Protein AF-A0A8X6MNK7-F1 (afdb_monomer_lite)

Radius of gyration: 32.04 Å; chains: 1; bounding box: 63×42×80 Å

Foldseek 3Di:
DDPPPPDPDPDPVLPDPLCVVCLQVDQVVSVVVCVVPDDDDPSSVVSVVSSVVDPNNVVVPDDPDDDDDDDDPPQLVDDDPPQAEWDWDWPDWDFDDDPPDTATWIWIWIAGSVRDTDIDIFRDPDPVSVVVVVCVVCVPDPHDYDDDPVCPVPVVPVVVVVVVVVVVD

Organism: Nephila pilipes (NCBI:txid299642)

pLDDT: mean 72.15, std 16.41, range [32.94, 92.31]

Sequence (169 aa):
MVLFHHNYRPWNLSAHPHLAAHQHLGVRIVLSELRSTFWILKERQSIKQVLHKCHSYKPSKAKCGKQIEAPLPSERVVPSARFTNTGIEFPGPVNIHCLKSRDTAYIALFTCATRALHIELVSDLTMDKFLLALQRFAATHTTYTDSASTFHATNKELVPLWQALSSFA

Secondary structure (DSSP, 8-state):
------------GGG-HHHHHHTTT-HHHHHHHHHTT---TTHHHHHHHHHHH-TTHHHHTPPPPPP-PPPPPHHHHS---TTSBEEEE---EEEEEETTEEEEEEEEEEEETT--EEEEEESSS-HHHHHHHHHHHHTTS--B----GGGGGTHHHHHHHHHHHHT--

Structure (mmCIF, N/CA/C/O backbone):
data_AF-A0A8X6MNK7-F1
#
_entry.id   AF-A0A8X6MNK7-F1
#
loop_
_atom_site.group_PDB
_atom_site.id
_atom_site.type_symbol
_atom_site.label_atom_id
_atom_site.label_alt_id
_atom_site.label_comp_id
_atom_site.label_asym_id
_atom_site.label_entity_id
_atom_site.label_seq_id
_atom_site.pdbx_PDB_ins_code
_atom_site.Cartn_x
_atom_site.Cartn_y
_atom_site.Cartn_z
_atom_site.occupancy
_atom_site.B_iso_or_equiv
_atom_site.auth_seq_id
_atom_site.auth_comp_id
_atom_site.auth_asym_id
_atom_site.auth_atom_id
_atom_site.pdbx_PDB_model_num
ATOM 1 N N . MET A 1 1 ? 28.125 19.532 -56.689 1.00 33.03 1 MET A N 1
ATOM 2 C CA . MET A 1 1 ? 29.419 20.082 -56.235 1.00 33.03 1 MET A CA 1
ATOM 3 C C . MET A 1 1 ? 29.943 19.178 -55.128 1.00 33.03 1 MET A C 1
ATOM 5 O O . MET A 1 1 ? 29.409 19.200 -54.030 1.00 33.03 1 MET A O 1
ATOM 9 N N . VAL A 1 2 ? 30.874 18.281 -55.460 1.00 34.03 2 VAL A N 1
ATOM 10 C CA . VAL A 1 2 ? 31.438 17.289 -54.530 1.00 34.03 2 VAL A CA 1
ATOM 11 C C . VAL A 1 2 ? 32.648 17.927 -53.856 1.00 34.03 2 VAL A C 1
ATOM 13 O O . VAL A 1 2 ? 33.685 18.092 -54.491 1.00 34.03 2 VAL A O 1
ATOM 16 N N . LEU A 1 3 ? 32.523 18.321 -52.589 1.00 37.06 3 LEU A N 1
ATOM 17 C CA . LEU A 1 3 ? 33.675 18.761 -51.804 1.00 37.06 3 LEU A CA 1
ATOM 18 C C . LEU A 1 3 ? 34.347 17.529 -51.190 1.00 37.06 3 LEU A C 1
ATOM 20 O O . LEU A 1 3 ? 34.041 17.123 -50.072 1.00 37.06 3 LEU A O 1
ATOM 24 N N . PHE A 1 4 ? 35.282 16.931 -51.932 1.00 39.03 4 PHE A N 1
ATOM 25 C CA . PHE A 1 4 ? 36.338 16.121 -51.328 1.00 39.03 4 PHE A CA 1
ATOM 26 C C . PHE A 1 4 ? 37.250 17.072 -50.551 1.00 39.03 4 PHE A C 1
ATOM 28 O O . PHE A 1 4 ? 38.208 17.617 -51.096 1.00 39.03 4 PHE A O 1
ATOM 35 N N . HIS A 1 5 ? 36.933 17.333 -49.281 1.00 38.59 5 HIS A N 1
ATOM 36 C CA . HIS A 1 5 ? 37.845 18.096 -48.442 1.00 38.59 5 HIS A CA 1
ATOM 37 C C . HIS A 1 5 ? 39.037 17.202 -48.087 1.00 38.59 5 HIS A C 1
ATOM 39 O O . HIS A 1 5 ? 38.954 16.291 -47.263 1.00 38.59 5 HIS A O 1
ATOM 45 N N . HIS A 1 6 ? 40.142 17.470 -48.773 1.00 36.56 6 HIS A N 1
ATOM 46 C CA . HIS A 1 6 ? 41.436 16.809 -48.689 1.00 36.56 6 HIS A CA 1
ATOM 47 C C . HIS A 1 6 ? 42.146 17.163 -47.368 1.00 36.56 6 HIS A C 1
ATOM 49 O O . HIS A 1 6 ? 43.188 17.803 -47.356 1.00 36.56 6 HIS A O 1
ATOM 55 N N . ASN A 1 7 ? 41.552 16.805 -46.229 1.00 37.25 7 ASN A N 1
ATOM 56 C CA . ASN A 1 7 ? 42.196 16.897 -44.922 1.00 37.25 7 ASN A CA 1
ATOM 57 C C . ASN A 1 7 ? 41.711 15.742 -44.045 1.00 37.25 7 ASN A C 1
ATOM 59 O O . ASN A 1 7 ? 40.653 15.808 -43.422 1.00 37.25 7 ASN A O 1
ATOM 63 N N . TYR A 1 8 ? 42.515 14.680 -43.997 1.00 39.09 8 TYR A N 1
ATOM 64 C CA . TYR A 1 8 ? 42.409 13.586 -43.033 1.00 39.09 8 TYR A CA 1
ATOM 65 C C . TYR A 1 8 ? 42.701 14.114 -41.617 1.00 39.09 8 TYR A C 1
ATOM 67 O O . TYR A 1 8 ? 43.738 13.830 -41.025 1.00 39.09 8 TYR A O 1
ATOM 75 N N . ARG A 1 9 ? 41.790 14.908 -41.048 1.00 44.44 9 ARG A N 1
ATOM 76 C CA . ARG A 1 9 ? 41.700 15.035 -39.593 1.00 44.44 9 ARG A CA 1
ATOM 77 C C . ARG A 1 9 ? 40.868 13.852 -39.097 1.00 44.44 9 ARG A C 1
ATOM 79 O O . ARG A 1 9 ? 39.816 13.592 -39.680 1.00 44.44 9 ARG A O 1
ATOM 86 N N . PRO A 1 10 ? 41.303 13.108 -38.066 1.00 42.69 10 PRO A N 1
ATOM 87 C CA . PRO A 1 10 ? 40.468 12.072 -37.473 1.00 42.69 10 PRO A CA 1
ATOM 88 C C . PRO A 1 10 ? 39.170 12.727 -36.984 1.00 42.69 10 PRO A C 1
ATOM 90 O O . PRO A 1 10 ? 39.174 13.545 -36.067 1.00 42.69 10 PRO A O 1
ATOM 93 N N . TRP A 1 11 ? 38.070 12.429 -37.675 1.00 53.75 11 TRP A N 1
ATOM 94 C CA . TRP A 1 11 ? 36.761 13.029 -37.450 1.00 53.75 11 TRP A CA 1
ATOM 95 C C . TRP A 1 11 ? 36.282 12.719 -36.030 1.00 53.75 11 TRP A C 1
ATOM 97 O O . TRP A 1 11 ? 35.894 11.588 -35.730 1.00 53.75 11 TRP A O 1
ATOM 107 N N . ASN A 1 12 ? 36.291 13.719 -35.147 1.00 55.28 12 ASN A N 1
ATOM 108 C CA . ASN A 1 12 ? 35.748 13.569 -33.803 1.00 55.28 12 ASN A CA 1
ATOM 109 C C . ASN A 1 12 ? 34.222 13.735 -33.841 1.00 55.28 12 ASN A C 1
ATOM 111 O O . ASN A 1 12 ? 33.683 14.809 -33.576 1.00 55.28 12 ASN A O 1
ATOM 115 N N . LEU A 1 13 ? 33.523 12.657 -34.213 1.00 58.41 13 LEU A N 1
ATOM 116 C CA . LEU A 1 13 ? 32.061 12.615 -34.356 1.00 58.41 13 LEU A CA 1
ATO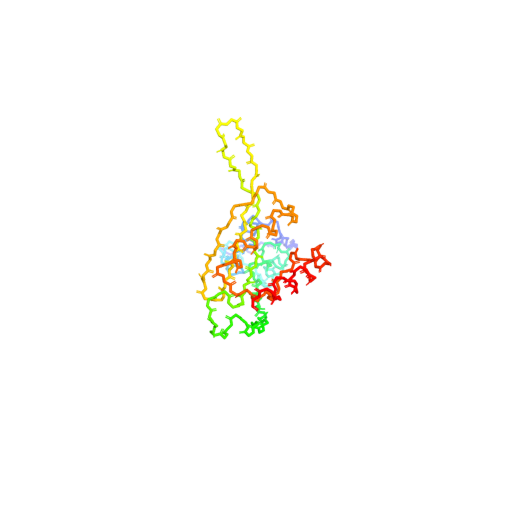M 117 C C . LEU A 1 13 ? 31.299 13.102 -33.102 1.00 58.41 13 LEU A C 1
ATOM 119 O O . LEU A 1 13 ? 30.138 13.479 -33.211 1.00 58.41 13 LEU A O 1
ATOM 123 N N . SER A 1 14 ? 31.906 13.088 -31.911 1.00 55.94 14 SER A N 1
ATOM 124 C CA . SER A 1 14 ? 31.238 13.524 -30.677 1.00 55.94 14 SER A CA 1
ATOM 125 C C . SER A 1 14 ? 31.064 15.042 -30.556 1.00 55.94 14 SER A C 1
ATOM 127 O O . SER A 1 14 ? 30.247 15.472 -29.748 1.00 55.94 14 SER A O 1
ATOM 129 N N . ALA A 1 15 ? 31.785 15.844 -31.347 1.00 56.72 15 ALA A N 1
ATOM 130 C CA . ALA A 1 15 ? 31.790 17.307 -31.242 1.00 56.72 15 ALA A CA 1
ATOM 131 C C . ALA A 1 15 ? 30.864 18.019 -32.250 1.00 56.72 15 ALA A C 1
ATOM 133 O O . ALA A 1 15 ? 30.820 19.247 -32.278 1.00 56.72 15 ALA A O 1
ATOM 134 N N . HIS A 1 16 ? 30.128 17.283 -33.092 1.00 65.69 16 HIS A N 1
ATOM 135 C CA . HIS A 1 16 ? 29.238 17.898 -34.080 1.00 65.69 16 HIS A CA 1
ATOM 136 C C . HIS A 1 16 ? 27.885 18.310 -33.467 1.00 65.69 16 HIS A C 1
ATOM 138 O O . HIS A 1 16 ? 27.220 17.471 -32.850 1.00 65.69 16 HIS A O 1
ATOM 144 N N . PRO A 1 17 ? 27.407 19.546 -33.712 1.00 60.16 17 PRO A N 1
ATOM 145 C CA . PRO A 1 17 ? 26.157 20.054 -33.139 1.00 60.16 17 PRO A CA 1
ATOM 146 C C . PRO A 1 17 ? 24.923 19.230 -33.547 1.00 60.16 17 PRO A C 1
ATOM 148 O O . PRO A 1 17 ? 24.066 18.962 -32.709 1.00 60.16 17 PRO A O 1
ATOM 151 N N . HIS A 1 18 ? 24.873 18.722 -34.786 1.00 64.75 18 HIS A N 1
ATOM 152 C CA . HIS A 1 18 ? 23.786 17.846 -35.257 1.00 64.75 18 HIS A CA 1
ATOM 153 C C . HIS A 1 18 ? 23.723 16.514 -34.491 1.00 64.75 18 HIS A C 1
ATOM 155 O O . HIS A 1 18 ? 22.644 15.990 -34.216 1.00 64.75 18 HIS A O 1
ATOM 161 N N . LEU A 1 19 ? 24.879 15.959 -34.108 1.00 63.44 19 LEU A N 1
ATOM 162 C CA . LEU A 1 19 ? 24.931 14.752 -33.286 1.00 63.44 19 LEU A CA 1
ATOM 163 C C . LEU A 1 19 ? 24.528 15.065 -31.843 1.00 63.44 19 LEU A C 1
ATOM 165 O O . LEU A 1 19 ? 23.778 14.284 -31.273 1.00 63.44 19 LEU A O 1
ATOM 169 N N . ALA A 1 20 ? 24.951 16.194 -31.268 1.00 63.78 20 ALA A N 1
ATOM 170 C CA . ALA A 1 20 ? 24.538 16.600 -29.921 1.00 63.78 20 ALA A CA 1
ATOM 171 C C . ALA A 1 20 ? 23.011 16.776 -29.794 1.00 63.78 20 ALA A C 1
ATOM 173 O O . ALA A 1 20 ? 22.426 16.315 -28.818 1.00 63.78 20 ALA A O 1
ATOM 174 N N . ALA A 1 21 ? 22.355 17.351 -30.807 1.00 66.69 21 ALA A N 1
ATOM 175 C CA . ALA A 1 21 ? 20.904 17.561 -30.810 1.00 66.69 21 ALA A CA 1
ATOM 176 C C . ALA A 1 21 ? 20.081 16.266 -30.989 1.00 66.69 21 ALA A C 1
ATOM 178 O O . ALA A 1 21 ? 18.958 16.167 -30.495 1.00 66.69 21 ALA A O 1
ATOM 179 N N . HIS A 1 22 ? 20.620 15.257 -31.685 1.00 69.25 22 HIS A N 1
ATOM 180 C CA . HIS A 1 22 ? 19.859 14.067 -32.105 1.00 69.25 22 HIS A CA 1
ATOM 181 C C . HIS A 1 22 ? 20.412 12.736 -31.568 1.00 69.25 22 HIS A C 1
ATOM 183 O O . HIS A 1 22 ? 19.981 11.657 -31.986 1.00 69.25 22 HIS A O 1
ATOM 189 N N . GLN A 1 23 ? 21.315 12.791 -30.588 1.00 66.69 23 GLN A N 1
ATOM 190 C CA . GLN A 1 23 ? 22.015 11.655 -29.970 1.00 66.69 23 GLN A CA 1
ATOM 191 C C . GLN A 1 23 ? 21.109 10.624 -29.261 1.00 66.69 23 GLN A C 1
ATOM 193 O O . GLN A 1 23 ? 21.586 9.584 -28.808 1.00 66.69 23 GLN A O 1
ATOM 198 N N . HIS A 1 24 ? 19.802 10.871 -29.174 1.00 71.69 24 HIS A N 1
ATOM 199 C CA . HIS A 1 24 ? 18.832 9.980 -28.526 1.00 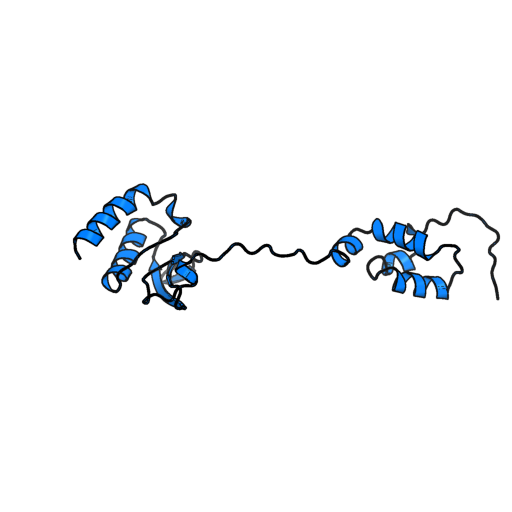71.69 24 HIS A CA 1
ATOM 200 C C . HIS A 1 24 ? 17.722 9.482 -29.463 1.00 71.69 24 HIS A C 1
ATOM 202 O O . HIS A 1 24 ? 17.036 8.518 -29.131 1.00 71.69 24 HIS A O 1
ATOM 208 N N . LEU A 1 25 ? 17.571 10.089 -30.647 1.00 74.44 25 LEU A N 1
ATOM 209 C CA . LEU A 1 25 ? 16.491 9.802 -31.606 1.00 74.44 25 LEU A CA 1
ATOM 210 C C . LEU A 1 25 ? 16.765 8.549 -32.459 1.00 74.44 25 LEU A C 1
ATOM 212 O O . LEU A 1 25 ? 15.888 8.012 -33.134 1.00 74.44 25 LEU A O 1
ATOM 216 N N . GLY A 1 26 ? 17.997 8.042 -32.396 1.00 80.38 26 GLY A N 1
ATOM 217 C CA . GLY A 1 26 ? 18.410 6.791 -33.010 1.00 80.38 26 GLY A CA 1
ATOM 218 C C . GLY A 1 26 ? 19.093 6.935 -34.367 1.00 80.38 26 GLY A C 1
ATOM 219 O O . GLY A 1 26 ? 19.091 7.976 -35.017 1.00 80.38 26 GLY A O 1
ATOM 220 N N . VAL A 1 27 ? 19.709 5.830 -34.794 1.00 85.31 27 VAL A N 1
ATOM 221 C CA . VAL A 1 27 ? 20.682 5.791 -35.902 1.00 85.31 27 VAL A CA 1
ATOM 222 C C . VAL A 1 27 ? 20.122 6.345 -37.215 1.00 85.31 27 VAL A C 1
ATOM 224 O O . VAL A 1 27 ? 20.861 6.975 -37.958 1.00 85.31 27 VAL A O 1
ATOM 227 N N . ARG A 1 28 ? 18.841 6.102 -37.528 1.00 85.81 28 ARG A N 1
ATOM 228 C CA . ARG A 1 28 ? 18.238 6.516 -38.810 1.00 85.81 28 ARG A CA 1
ATOM 229 C C . ARG A 1 28 ? 18.107 8.031 -38.934 1.00 85.81 28 ARG A C 1
ATOM 231 O O . ARG A 1 28 ? 18.383 8.552 -40.006 1.00 85.81 28 ARG A O 1
ATOM 238 N N . ILE A 1 29 ? 17.704 8.705 -37.860 1.00 84.56 29 ILE A N 1
ATOM 239 C CA . ILE A 1 29 ? 17.474 10.154 -37.860 1.00 84.56 29 ILE A CA 1
ATOM 240 C C . ILE A 1 29 ? 18.814 10.878 -37.987 1.00 84.56 29 ILE A C 1
ATOM 242 O O . ILE A 1 29 ? 18.996 11.677 -38.898 1.00 84.56 29 ILE A O 1
ATOM 246 N N . VAL A 1 30 ? 19.796 10.481 -37.173 1.00 83.25 30 VAL A N 1
ATOM 247 C CA . VAL A 1 30 ? 21.159 11.034 -37.231 1.00 83.25 30 VAL A CA 1
ATOM 248 C C . VAL A 1 30 ? 21.804 10.819 -38.606 1.00 83.25 30 VAL A C 1
ATOM 250 O O . VAL A 1 30 ? 22.474 11.702 -39.125 1.00 83.25 30 VAL A O 1
ATOM 253 N N . LEU A 1 31 ? 21.587 9.657 -39.222 1.00 85.06 31 LEU A N 1
ATOM 254 C CA . LEU A 1 31 ? 22.130 9.334 -40.543 1.00 85.06 31 LEU A CA 1
ATOM 255 C C . LEU A 1 31 ? 21.436 10.101 -41.680 1.00 85.06 31 LEU A C 1
ATOM 257 O O . LEU A 1 31 ? 22.101 10.488 -42.632 1.00 85.06 31 LEU A O 1
ATOM 261 N N . SER A 1 32 ? 20.125 10.346 -41.587 1.00 85.12 32 SER A N 1
ATOM 262 C CA . SER A 1 32 ? 19.408 11.189 -42.554 1.00 85.12 32 SER A CA 1
ATOM 263 C C . SER A 1 32 ? 19.918 12.629 -42.524 1.00 85.12 32 SER A C 1
ATOM 265 O O . SER A 1 32 ? 20.120 13.227 -43.575 1.00 85.12 32 SER A O 1
ATOM 267 N N . GLU A 1 33 ? 20.167 13.149 -41.323 1.00 81.75 33 GLU A N 1
ATOM 268 C CA . GLU A 1 33 ? 20.669 14.506 -41.122 1.00 81.75 33 GLU A CA 1
ATOM 269 C C . GLU A 1 33 ? 22.112 14.656 -41.613 1.00 81.75 33 GLU A C 1
ATOM 271 O O . GLU A 1 33 ? 22.422 15.584 -42.347 1.00 81.75 33 GLU A O 1
ATOM 276 N N . LEU A 1 34 ? 22.996 13.705 -41.292 1.00 79.69 34 LEU A N 1
ATOM 277 C CA . LEU A 1 34 ? 24.396 13.763 -41.730 1.00 79.69 34 LEU A CA 1
ATOM 278 C C . LEU A 1 34 ? 24.549 13.673 -43.252 1.00 79.69 34 LEU A C 1
ATOM 280 O O . LEU A 1 34 ? 25.444 14.304 -43.804 1.00 79.69 34 LEU A O 1
ATOM 284 N N . ARG A 1 35 ? 23.662 12.942 -43.939 1.00 83.88 35 ARG A N 1
ATOM 285 C CA . ARG A 1 35 ? 23.665 12.832 -45.407 1.00 83.88 35 ARG A CA 1
ATOM 286 C C . ARG A 1 35 ? 23.249 14.111 -46.126 1.00 83.88 35 ARG A C 1
ATOM 288 O O . ARG A 1 35 ? 23.540 14.233 -47.312 1.00 83.88 35 ARG A O 1
ATOM 295 N N . SER A 1 36 ? 22.575 15.042 -45.446 1.00 80.62 36 SER A N 1
ATOM 296 C CA . SER A 1 36 ? 22.200 16.330 -46.044 1.00 80.62 36 SER A CA 1
ATOM 297 C C . SER A 1 36 ? 23.417 17.232 -46.281 1.00 80.62 36 SER A C 1
ATOM 299 O O . SER A 1 36 ? 23.384 18.104 -47.146 1.00 80.62 36 SER A O 1
ATOM 301 N N . THR A 1 37 ? 24.502 17.004 -45.534 1.00 75.44 37 THR A N 1
ATOM 302 C CA . THR A 1 37 ? 25.656 17.909 -45.446 1.00 75.44 37 THR A CA 1
ATOM 303 C C . THR A 1 37 ? 26.999 17.220 -45.684 1.00 75.44 37 THR A C 1
ATOM 305 O O . THR A 1 37 ? 27.941 17.872 -46.134 1.00 75.44 37 THR A O 1
ATOM 308 N N . PHE A 1 38 ? 27.111 15.911 -45.437 1.00 72.44 38 PHE A N 1
ATOM 309 C CA . PHE A 1 38 ? 28.379 15.183 -45.486 1.00 72.44 38 PHE A CA 1
ATOM 310 C C . PHE A 1 38 ? 28.246 13.814 -46.163 1.00 72.44 38 PHE A C 1
ATOM 312 O O . PHE A 1 38 ? 27.240 13.119 -46.036 1.00 72.44 38 PHE A O 1
ATOM 319 N N . TRP A 1 39 ? 29.318 13.381 -46.832 1.00 75.44 39 TRP A N 1
ATOM 320 C CA . TRP A 1 39 ? 29.453 12.019 -47.351 1.00 75.44 39 TRP A CA 1
ATOM 321 C C . TRP A 1 39 ? 30.519 11.259 -46.556 1.00 75.44 39 TRP A C 1
ATOM 323 O O . TRP A 1 39 ? 31.717 11.390 -46.808 1.00 75.44 39 TRP A O 1
ATOM 333 N N . ILE A 1 40 ? 30.087 10.484 -45.557 1.00 74.31 40 ILE A N 1
ATOM 334 C CA . ILE A 1 40 ? 30.977 9.800 -44.607 1.00 74.31 40 ILE A CA 1
ATOM 335 C C . ILE A 1 40 ? 31.039 8.299 -44.922 1.00 74.31 40 ILE A C 1
ATOM 337 O O . ILE A 1 40 ? 30.030 7.593 -44.934 1.00 74.31 40 ILE A O 1
ATOM 341 N N . LEU A 1 41 ? 32.251 7.768 -45.102 1.00 77.06 41 LEU A N 1
ATOM 342 C CA . LEU A 1 41 ? 32.465 6.328 -45.252 1.00 77.06 41 LEU A CA 1
ATOM 343 C C . LEU A 1 41 ? 32.181 5.600 -43.927 1.00 77.06 41 LEU A C 1
ATOM 345 O O . LEU A 1 41 ? 32.636 6.016 -42.865 1.00 77.06 41 LEU A O 1
ATOM 349 N N . LYS A 1 42 ? 31.437 4.486 -43.985 1.00 78.62 42 LYS A N 1
ATOM 350 C CA . LYS A 1 42 ? 31.018 3.684 -42.812 1.00 78.62 42 LYS A CA 1
ATOM 351 C C . LYS A 1 42 ? 30.222 4.469 -41.749 1.00 78.62 42 LYS A C 1
ATOM 353 O O . LYS A 1 42 ? 30.166 4.051 -40.591 1.00 78.62 42 LYS A O 1
ATOM 358 N N . GLU A 1 43 ? 29.530 5.538 -42.152 1.00 79.00 43 GLU A N 1
ATOM 359 C CA . GLU A 1 43 ? 28.733 6.429 -41.287 1.00 79.00 43 GLU A CA 1
ATOM 360 C C . GLU A 1 43 ? 27.890 5.694 -40.232 1.00 79.00 43 GLU A C 1
ATOM 362 O O . GLU A 1 43 ? 27.917 6.024 -39.048 1.00 79.00 43 GLU A O 1
ATOM 367 N N . ARG A 1 44 ? 27.194 4.623 -40.625 1.00 83.31 44 ARG A N 1
ATOM 368 C CA . ARG A 1 44 ? 26.262 3.900 -39.755 1.00 83.31 44 ARG A CA 1
ATOM 369 C C . ARG A 1 44 ? 26.962 3.226 -38.575 1.00 83.31 44 ARG A C 1
ATOM 371 O O . ARG A 1 44 ? 26.363 3.112 -37.506 1.00 83.31 44 ARG A O 1
ATOM 378 N N . GLN A 1 45 ? 28.194 2.755 -38.765 1.00 83.88 45 GLN A N 1
ATOM 379 C CA . GLN A 1 45 ? 28.967 2.091 -37.716 1.00 83.88 45 GLN A CA 1
ATOM 380 C C . GLN A 1 45 ? 29.515 3.118 -36.722 1.00 83.88 45 GLN A C 1
ATOM 382 O O . GLN A 1 45 ? 29.370 2.925 -35.515 1.00 83.88 45 GLN A O 1
ATOM 387 N N . SER A 1 46 ? 30.020 4.246 -37.224 1.00 81.00 46 SER A N 1
ATOM 388 C CA . SER A 1 46 ? 30.493 5.367 -36.406 1.00 81.00 46 SER A CA 1
ATOM 389 C C . SER A 1 46 ? 29.360 5.985 -35.576 1.00 81.00 46 SER A C 1
ATOM 391 O O . SER A 1 46 ? 29.499 6.163 -34.367 1.00 81.00 46 SER A O 1
ATOM 393 N N . ILE A 1 47 ? 28.186 6.206 -36.180 1.00 82.50 47 ILE A N 1
ATOM 394 C CA . ILE A 1 47 ? 26.994 6.721 -35.484 1.00 82.50 47 ILE A CA 1
ATOM 395 C C . ILE A 1 47 ? 26.548 5.752 -34.383 1.00 82.50 47 ILE A C 1
ATOM 397 O O . ILE A 1 47 ? 26.279 6.174 -33.261 1.00 82.50 47 ILE A O 1
ATOM 401 N N . LYS A 1 48 ? 26.509 4.440 -34.659 1.00 83.44 48 LYS A N 1
ATOM 402 C CA . LYS A 1 48 ? 26.181 3.436 -33.633 1.00 83.44 48 LYS A CA 1
ATOM 403 C C . LYS A 1 48 ? 27.137 3.507 -32.441 1.00 83.44 48 LYS A C 1
ATOM 405 O O . LYS A 1 48 ? 26.664 3.465 -31.310 1.00 83.44 48 LYS A O 1
ATOM 410 N N . GLN A 1 49 ? 28.446 3.624 -32.670 1.00 82.56 49 GLN A N 1
ATOM 411 C CA . GLN A 1 49 ? 29.438 3.701 -31.589 1.00 82.56 49 GLN A CA 1
ATOM 412 C C . GLN A 1 49 ? 29.222 4.922 -30.685 1.00 82.56 49 GLN A C 1
ATOM 414 O O . GLN A 1 49 ? 29.328 4.800 -29.465 1.00 82.56 49 GLN A O 1
ATOM 419 N N . VAL A 1 50 ? 28.875 6.075 -31.262 1.00 80.38 50 VAL A N 1
ATOM 420 C CA . VAL A 1 50 ? 28.572 7.298 -30.501 1.00 80.38 50 VAL A CA 1
ATOM 421 C C . VAL A 1 50 ? 27.270 7.149 -29.715 1.00 80.38 50 VAL A C 1
ATOM 423 O O . VAL A 1 50 ? 27.245 7.396 -28.512 1.00 80.38 50 VAL A O 1
ATOM 426 N N . LEU A 1 51 ? 26.204 6.664 -30.359 1.00 81.00 51 LEU A N 1
ATOM 427 C CA . LEU A 1 51 ? 24.905 6.470 -29.708 1.00 81.00 51 LEU A CA 1
ATOM 428 C C . LEU A 1 51 ? 24.973 5.431 -28.578 1.00 81.00 51 LEU A C 1
ATOM 430 O O . LEU A 1 51 ? 24.353 5.617 -27.538 1.00 81.00 51 LEU A O 1
ATOM 434 N N . HIS A 1 52 ? 25.773 4.370 -28.717 1.00 80.38 52 HIS A N 1
ATOM 435 C CA . HIS A 1 52 ? 25.972 3.386 -27.646 1.00 80.38 52 HIS A CA 1
ATOM 436 C C . HIS A 1 52 ? 26.688 3.948 -26.409 1.00 80.38 52 HIS A C 1
ATOM 438 O O . HIS A 1 52 ? 26.546 3.375 -25.330 1.00 80.38 52 HIS A O 1
ATOM 444 N N . LYS A 1 53 ? 27.435 5.052 -26.527 1.00 79.00 53 LYS A N 1
ATOM 445 C CA . LYS A 1 53 ? 28.027 5.760 -25.376 1.00 79.00 53 LYS A CA 1
ATOM 446 C C . LYS A 1 53 ? 27.047 6.733 -24.719 1.00 79.00 53 LYS A C 1
ATOM 448 O O . LYS A 1 53 ? 27.275 7.166 -23.596 1.00 79.00 53 LYS A O 1
ATOM 453 N N . CYS A 1 54 ? 25.950 7.047 -25.396 1.00 75.88 54 CYS A N 1
ATOM 454 C CA . CYS A 1 54 ? 24.991 8.042 -24.969 1.00 75.88 54 CYS A CA 1
ATOM 455 C C . CYS A 1 54 ? 24.080 7.517 -23.843 1.00 75.88 54 CYS A C 1
ATOM 457 O O . CYS A 1 54 ? 23.436 6.475 -23.995 1.00 75.88 54 CYS A O 1
ATOM 459 N N . HIS A 1 55 ? 24.013 8.235 -22.715 1.00 76.62 55 HIS A N 1
ATOM 460 C CA . HIS A 1 55 ? 23.269 7.789 -21.532 1.00 76.62 55 HIS A CA 1
ATOM 461 C C . HIS A 1 55 ? 21.764 7.675 -21.801 1.00 76.62 55 HIS A C 1
ATOM 463 O O . HIS A 1 55 ? 21.183 6.655 -21.461 1.00 76.62 55 HIS A O 1
ATOM 469 N N . SER A 1 56 ? 21.145 8.633 -22.497 1.00 77.88 56 SER A N 1
ATOM 470 C CA . SER A 1 56 ? 19.691 8.623 -22.736 1.00 77.88 56 SER A CA 1
ATOM 471 C C . SER A 1 56 ? 19.247 7.709 -23.891 1.00 77.88 56 SER A C 1
ATOM 473 O O . SER A 1 56 ? 18.079 7.339 -23.966 1.00 77.88 56 SER A O 1
ATOM 475 N N . TYR A 1 57 ? 20.160 7.283 -24.776 1.00 77.88 57 TYR A N 1
ATOM 476 C CA . TYR A 1 57 ? 19.846 6.325 -25.851 1.00 77.88 57 TYR A CA 1
ATOM 477 C C . TYR A 1 57 ? 19.753 4.873 -25.348 1.00 77.88 57 TYR A C 1
ATOM 479 O O . TYR A 1 57 ? 19.032 4.058 -25.922 1.00 77.88 57 TYR A O 1
ATOM 487 N N . LYS A 1 58 ? 20.477 4.516 -24.276 1.00 74.81 58 LYS A N 1
ATOM 488 C CA . LYS A 1 58 ? 20.458 3.145 -23.734 1.00 74.81 58 LYS A CA 1
ATOM 489 C C . LYS A 1 58 ? 19.089 2.764 -23.137 1.00 74.81 58 LYS A C 1
ATOM 491 O O . LYS A 1 58 ? 18.584 1.713 -23.531 1.00 74.81 58 LYS A O 1
ATOM 496 N N . PRO A 1 59 ? 18.455 3.581 -22.267 1.00 75.44 59 PRO A N 1
ATOM 497 C CA . PRO A 1 59 ? 17.132 3.286 -21.722 1.00 75.44 59 PRO A CA 1
ATOM 498 C C . PRO A 1 59 ? 16.045 3.262 -22.795 1.00 75.44 59 PRO A C 1
ATOM 500 O O . PRO A 1 59 ? 15.202 2.374 -22.776 1.00 75.44 59 PRO A O 1
ATOM 503 N N . SER A 1 60 ? 16.084 4.170 -23.779 1.00 74.69 60 SER A N 1
ATOM 504 C CA . SER A 1 60 ? 15.060 4.234 -24.837 1.00 74.69 60 SER A CA 1
ATOM 505 C C . SER A 1 60 ? 15.065 3.020 -25.776 1.00 74.69 60 SER A C 1
ATOM 507 O O . SER A 1 60 ? 14.073 2.735 -26.444 1.00 74.69 60 SER A O 1
ATOM 509 N N . LYS A 1 61 ? 16.180 2.282 -25.822 1.00 77.56 61 LYS A N 1
ATOM 510 C CA . LYS A 1 61 ? 16.341 1.016 -26.553 1.00 77.56 61 LYS A CA 1
ATOM 511 C C . LYS A 1 61 ? 16.204 -0.224 -25.673 1.00 77.56 61 LYS A C 1
ATOM 513 O O . LYS A 1 61 ? 16.293 -1.334 -26.210 1.00 77.56 61 LYS A O 1
ATOM 518 N N . ALA A 1 62 ? 16.037 -0.064 -24.361 1.00 79.62 62 ALA A N 1
ATOM 519 C CA . ALA A 1 62 ? 15.869 -1.193 -23.463 1.00 79.62 62 ALA A CA 1
ATOM 520 C C . ALA A 1 62 ? 14.599 -1.960 -23.847 1.00 79.62 62 ALA A C 1
ATOM 522 O O . ALA A 1 62 ? 13.552 -1.375 -24.126 1.00 79.62 62 ALA A O 1
ATOM 523 N N . LYS A 1 63 ? 14.697 -3.290 -23.897 1.00 80.81 63 LYS A N 1
ATOM 524 C CA . LYS A 1 63 ? 13.505 -4.125 -24.045 1.00 80.81 63 LYS A CA 1
ATOM 525 C C . LYS A 1 63 ? 12.695 -4.006 -22.757 1.00 80.81 63 LYS A C 1
ATOM 527 O O . LYS A 1 63 ? 13.284 -4.006 -21.678 1.00 80.81 63 LYS A O 1
ATOM 532 N N . CYS A 1 64 ? 11.371 -3.938 -22.877 1.00 80.94 64 CYS A N 1
ATOM 533 C CA . CYS A 1 64 ? 10.494 -4.051 -21.719 1.00 80.94 64 CYS A CA 1
ATOM 534 C C . CYS A 1 64 ? 10.842 -5.349 -20.972 1.00 80.94 64 CYS A C 1
ATOM 536 O O . CYS A 1 64 ? 10.964 -6.411 -21.596 1.00 80.94 64 CYS A O 1
ATOM 538 N N . GLY A 1 65 ? 11.086 -5.244 -19.665 1.00 81.19 65 GLY A N 1
ATOM 539 C CA . GLY A 1 65 ? 11.290 -6.416 -18.824 1.00 81.19 65 GLY A CA 1
ATOM 540 C C . GLY A 1 65 ? 10.043 -7.292 -18.871 1.00 81.19 65 GLY A C 1
ATOM 541 O O . GLY A 1 65 ? 8.926 -6.782 -18.900 1.00 81.19 65 GLY A O 1
ATOM 542 N N . LYS A 1 66 ? 10.219 -8.613 -18.903 1.00 83.12 66 LYS A N 1
ATOM 543 C CA . LYS A 1 66 ? 9.089 -9.522 -18.709 1.00 83.12 66 LYS A CA 1
ATOM 544 C C . LYS A 1 66 ? 8.805 -9.584 -17.214 1.00 83.12 66 LYS A C 1
ATOM 546 O O . LYS A 1 66 ? 9.690 -9.965 -16.452 1.00 83.12 66 LYS A O 1
ATOM 551 N N . GLN A 1 67 ? 7.599 -9.201 -16.812 1.00 83.44 67 GLN A N 1
ATOM 552 C CA . GLN A 1 67 ? 7.132 -9.431 -15.452 1.00 83.44 67 GLN A CA 1
ATOM 553 C C . GLN A 1 67 ? 6.989 -10.943 -15.250 1.00 83.44 67 GLN A C 1
ATOM 555 O O . GLN A 1 67 ? 6.264 -11.604 -15.991 1.00 83.44 67 GLN A O 1
ATOM 560 N N . ILE A 1 68 ? 7.733 -11.497 -14.295 1.00 86.75 68 ILE A N 1
ATOM 561 C CA . ILE A 1 68 ? 7.530 -12.870 -13.834 1.00 86.75 68 ILE A CA 1
ATOM 562 C C . ILE A 1 68 ? 6.439 -12.782 -12.771 1.00 86.75 68 ILE A C 1
ATOM 564 O O . ILE A 1 68 ? 6.673 -12.236 -11.695 1.00 86.75 68 ILE A O 1
ATOM 568 N N . GLU A 1 69 ? 5.237 -13.247 -13.096 1.00 84.31 69 GLU A N 1
ATOM 569 C CA . GLU A 1 69 ? 4.128 -13.288 -12.146 1.00 84.31 69 GLU A CA 1
ATOM 570 C C . GLU A 1 69 ? 4.229 -14.555 -11.296 1.00 84.31 69 GLU A C 1
ATOM 572 O O . GLU A 1 69 ? 4.306 -15.667 -11.819 1.00 84.31 69 GLU A O 1
ATOM 577 N N . ALA A 1 70 ? 4.255 -14.386 -9.975 1.00 85.44 70 ALA A N 1
ATOM 578 C CA . ALA A 1 70 ? 4.062 -15.497 -9.055 1.00 85.44 70 ALA A CA 1
ATOM 579 C C . ALA A 1 70 ? 2.584 -15.935 -9.086 1.00 85.44 70 ALA A C 1
ATOM 581 O O . ALA A 1 70 ? 1.710 -15.087 -9.296 1.00 85.44 70 ALA A O 1
ATOM 582 N N . PRO A 1 71 ? 2.276 -17.227 -8.866 1.00 83.38 71 PRO A N 1
ATOM 583 C CA . PRO A 1 71 ? 0.893 -17.670 -8.738 1.00 83.38 71 PRO A CA 1
ATOM 584 C C . PRO A 1 71 ? 0.203 -16.916 -7.595 1.00 83.38 71 PRO A C 1
ATOM 586 O O . PRO A 1 71 ? 0.767 -16.764 -6.509 1.00 83.38 71 PRO A O 1
ATOM 589 N N . LEU A 1 72 ? -1.012 -16.424 -7.850 1.00 79.00 72 LEU A N 1
ATOM 590 C CA . LEU A 1 72 ? -1.815 -15.761 -6.825 1.00 79.00 72 LEU A CA 1
ATOM 591 C C . LEU A 1 72 ? -2.205 -16.769 -5.729 1.00 79.00 72 LEU A C 1
ATOM 593 O O . LEU A 1 72 ? -2.488 -17.925 -6.056 1.00 79.00 72 LEU A O 1
ATOM 597 N N . PRO A 1 73 ? -2.270 -16.346 -4.451 1.00 79.44 73 PRO A N 1
ATOM 598 C CA . PRO A 1 73 ? -2.796 -17.182 -3.378 1.00 79.44 73 PRO A CA 1
ATOM 599 C C . PRO A 1 73 ? -4.211 -17.654 -3.711 1.00 79.44 73 PRO A C 1
ATOM 601 O O . PRO A 1 73 ? -5.020 -16.882 -4.240 1.00 79.44 73 PRO A O 1
ATOM 604 N N . SER A 1 74 ? -4.512 -18.912 -3.396 1.00 76.88 74 SER A N 1
ATOM 605 C CA . SER A 1 74 ? -5.824 -19.516 -3.653 1.00 76.88 74 SER A CA 1
ATOM 606 C C . SER A 1 74 ? -6.963 -18.722 -3.005 1.00 76.88 74 SER A C 1
ATOM 608 O O . SER A 1 74 ? -8.037 -18.578 -3.580 1.00 76.88 74 SER A O 1
ATOM 610 N N . GLU A 1 75 ? -6.667 -18.087 -1.879 1.00 70.69 75 GLU A N 1
ATOM 611 C CA . GLU A 1 75 ? -7.519 -17.244 -1.053 1.00 70.69 75 GLU A CA 1
ATOM 612 C C . GLU A 1 75 ? -8.013 -15.987 -1.783 1.00 70.69 75 GLU A C 1
ATOM 614 O O . GLU A 1 75 ? -9.053 -15.440 -1.414 1.00 70.69 75 GLU A O 1
ATOM 619 N N . ARG A 1 76 ? -7.302 -15.535 -2.832 1.00 68.88 76 ARG A N 1
ATOM 620 C CA . ARG A 1 76 ? -7.727 -14.418 -3.700 1.00 68.88 76 ARG A CA 1
ATOM 621 C C . ARG A 1 76 ? -8.490 -14.859 -4.945 1.00 68.88 76 ARG A C 1
ATOM 623 O O . ARG A 1 76 ? -9.106 -14.016 -5.594 1.00 68.88 76 ARG A O 1
ATOM 630 N N . VAL A 1 77 ? -8.386 -16.131 -5.324 1.00 76.69 77 VAL A N 1
ATOM 631 C CA . VAL A 1 77 ? -8.888 -16.642 -6.612 1.00 76.69 77 VAL A CA 1
ATOM 632 C C . VAL A 1 77 ? -10.152 -17.473 -6.422 1.00 76.69 77 VAL A C 1
ATOM 634 O O . VAL A 1 77 ? -11.058 -17.415 -7.252 1.00 76.69 77 VAL A O 1
ATOM 637 N N . VAL A 1 78 ? -10.232 -18.229 -5.329 1.00 79.31 78 VAL A N 1
ATOM 638 C CA . VAL A 1 78 ? -11.387 -19.057 -4.995 1.00 79.31 78 VAL A CA 1
ATOM 639 C C . VAL A 1 78 ? -12.500 -18.165 -4.437 1.00 79.31 78 VAL A C 1
ATOM 641 O O . VAL A 1 78 ? -12.271 -17.442 -3.466 1.00 79.31 78 VAL A O 1
ATOM 644 N N . PRO A 1 79 ? -13.716 -18.203 -5.011 1.00 76.88 79 PRO A N 1
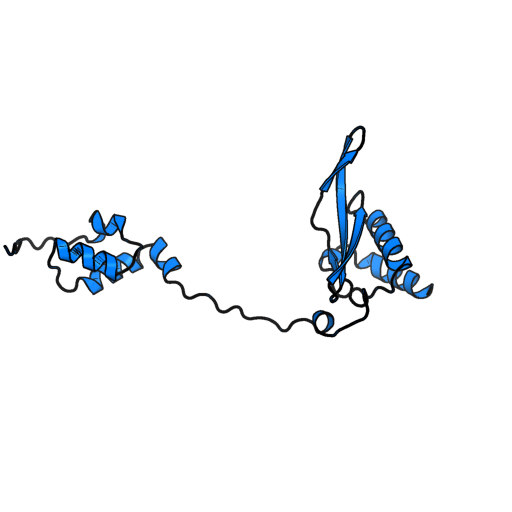ATOM 645 C CA . PRO A 1 79 ? -14.856 -17.496 -4.448 1.00 76.88 79 PRO A CA 1
ATOM 646 C C . PRO A 1 79 ? -15.154 -17.993 -3.029 1.00 76.88 79 PRO A C 1
ATOM 648 O O . PRO A 1 79 ? -15.429 -19.174 -2.823 1.00 76.88 79 PRO A O 1
ATOM 651 N N . SER A 1 80 ? -15.130 -17.083 -2.062 1.00 79.19 80 SER A N 1
ATOM 652 C CA . SER A 1 80 ? -15.516 -17.333 -0.673 1.00 79.19 80 SER A CA 1
ATOM 653 C C . SER A 1 80 ? -16.719 -16.471 -0.291 1.00 79.19 80 SER A C 1
ATOM 655 O O . SER A 1 80 ? -17.090 -15.536 -1.009 1.00 79.19 80 SER A O 1
ATOM 657 N N . ALA A 1 81 ? -17.320 -16.740 0.870 1.00 81.50 81 ALA A N 1
ATOM 658 C CA . ALA A 1 81 ? -18.258 -15.790 1.453 1.00 81.50 81 ALA A CA 1
ATOM 659 C C . ALA A 1 81 ? -17.545 -14.455 1.759 1.00 81.50 81 ALA A C 1
ATOM 661 O O . ALA A 1 81 ? -16.310 -14.368 1.813 1.00 81.50 81 ALA A O 1
ATOM 662 N N . ARG A 1 82 ? -18.328 -13.379 1.916 1.00 82.69 82 ARG A N 1
ATOM 663 C CA . ARG A 1 82 ? -17.767 -12.062 2.247 1.00 82.69 82 ARG A CA 1
ATOM 664 C C . ARG A 1 82 ? -17.036 -12.139 3.582 1.00 82.69 82 ARG A C 1
ATOM 666 O O . ARG A 1 82 ? -17.551 -12.728 4.525 1.00 82.69 82 ARG A O 1
ATOM 673 N N . PHE A 1 83 ? -15.868 -11.509 3.638 1.00 79.75 83 PHE A N 1
ATOM 674 C CA . PHE A 1 83 ? -15.004 -11.433 4.818 1.00 79.75 83 PHE A CA 1
ATOM 675 C C . PHE A 1 83 ? -14.492 -12.780 5.355 1.00 79.75 83 PHE A C 1
ATOM 677 O O . PHE A 1 83 ? -13.887 -12.800 6.424 1.00 79.75 83 PHE A O 1
ATOM 684 N N . THR A 1 84 ? -14.635 -13.879 4.596 1.00 80.06 84 THR A N 1
ATOM 685 C CA . THR A 1 84 ? -13.984 -15.155 4.934 1.00 80.06 84 THR A CA 1
ATOM 686 C C . THR A 1 84 ? -12.477 -14.964 5.016 1.00 80.06 84 THR A C 1
ATOM 688 O O . THR A 1 84 ? -11.923 -15.153 6.085 1.00 80.06 84 THR A O 1
ATOM 691 N N . ASN A 1 85 ? -11.851 -14.487 3.938 1.00 76.69 85 ASN A N 1
ATOM 692 C CA . ASN A 1 85 ? -10.443 -14.096 3.937 1.00 76.69 85 ASN A CA 1
ATOM 693 C C . ASN A 1 85 ? -10.395 -12.570 3.988 1.00 76.69 85 ASN A C 1
ATOM 695 O O . ASN A 1 85 ? -10.784 -11.911 3.011 1.00 76.69 85 ASN A O 1
ATOM 699 N N . THR A 1 86 ? -10.011 -12.018 5.140 1.00 80.81 86 THR A N 1
ATOM 700 C CA . THR A 1 86 ? -9.971 -10.566 5.347 1.00 80.81 86 THR A CA 1
ATOM 701 C C . THR A 1 86 ? -8.538 -10.064 5.468 1.00 80.81 86 THR A C 1
ATOM 703 O O . THR A 1 86 ? -7.824 -10.425 6.401 1.00 80.81 86 THR A O 1
ATOM 706 N N . GLY A 1 87 ? -8.150 -9.167 4.563 1.00 82.56 87 GLY A N 1
ATOM 707 C CA . GLY A 1 87 ? -6.928 -8.379 4.671 1.00 82.56 87 GLY A CA 1
ATOM 708 C C . GLY A 1 87 ? -7.184 -7.082 5.433 1.00 82.56 87 GLY A C 1
ATOM 709 O O . GLY A 1 87 ? -8.205 -6.428 5.212 1.00 82.56 87 GLY A O 1
ATOM 710 N N . ILE A 1 88 ? -6.256 -6.695 6.305 1.00 84.19 88 ILE A N 1
ATOM 711 C CA . ILE A 1 88 ? -6.329 -5.448 7.077 1.00 84.19 88 ILE A CA 1
ATOM 712 C C . ILE A 1 88 ? -5.213 -4.514 6.616 1.00 84.19 88 ILE A C 1
ATOM 714 O O . ILE A 1 88 ? -4.041 -4.892 6.632 1.00 84.19 88 ILE A O 1
ATOM 718 N N . GLU A 1 89 ? -5.567 -3.289 6.239 1.00 84.25 89 GLU A N 1
ATOM 719 C CA . GLU A 1 89 ? -4.623 -2.281 5.756 1.00 84.25 89 GLU A CA 1
ATOM 720 C C . GLU A 1 89 ? -4.836 -0.923 6.438 1.00 84.25 89 GLU A C 1
ATOM 722 O O . GLU A 1 89 ? -5.962 -0.531 6.743 1.00 84.25 89 GLU A O 1
ATOM 727 N N . PHE A 1 90 ? -3.735 -0.194 6.645 1.00 85.19 90 PHE A N 1
ATOM 728 C CA . PHE A 1 90 ? -3.731 1.190 7.113 1.00 85.19 90 PHE A CA 1
ATOM 729 C C . PHE A 1 90 ? -3.060 2.072 6.052 1.00 85.19 90 PHE A C 1
ATOM 731 O O .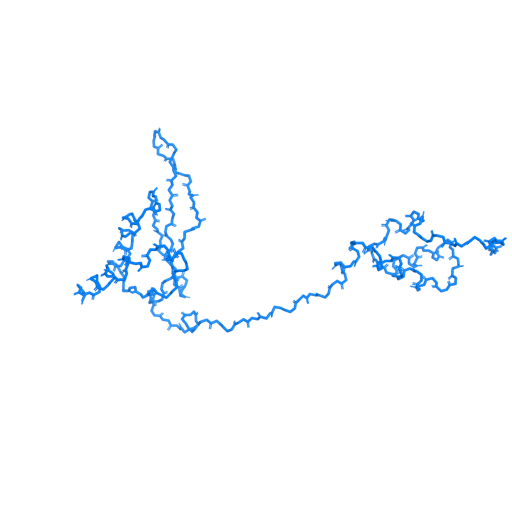 PHE A 1 90 ? -1.832 2.056 5.954 1.00 85.19 90 PHE A O 1
ATOM 738 N N . PRO A 1 91 ? -3.815 2.871 5.274 1.00 80.19 91 PRO A N 1
ATOM 739 C CA . PRO A 1 91 ? -3.267 3.674 4.178 1.00 80.19 91 PRO A CA 1
ATOM 740 C C . PRO A 1 91 ? -2.432 4.880 4.655 1.00 80.19 91 PRO A C 1
ATOM 742 O O . PRO A 1 91 ? -1.913 5.634 3.834 1.00 80.19 91 PRO A O 1
ATOM 745 N N . GLY A 1 92 ? -2.293 5.069 5.971 1.00 77.00 92 GLY A N 1
ATOM 746 C CA . GLY A 1 92 ? -1.543 6.154 6.601 1.00 77.00 92 GLY A CA 1
ATOM 747 C C . GLY A 1 92 ? -2.424 7.093 7.434 1.00 77.00 92 GLY A C 1
ATOM 748 O O . GLY A 1 92 ? -3.642 6.903 7.511 1.00 77.00 92 GLY A O 1
ATOM 749 N N . PRO A 1 93 ? -1.811 8.088 8.100 1.00 86.94 93 PRO A N 1
ATOM 750 C CA . PRO A 1 93 ? -2.538 9.054 8.908 1.00 86.94 93 PRO A CA 1
ATOM 751 C C . PRO A 1 93 ? -3.362 9.999 8.028 1.00 86.94 93 PRO A C 1
ATOM 753 O O . PRO A 1 93 ? -2.890 10.519 7.016 1.00 86.94 93 PRO A O 1
ATOM 756 N N . VAL A 1 94 ? -4.588 10.264 8.458 1.00 89.25 94 VAL A N 1
ATOM 757 C CA . VAL A 1 94 ? -5.495 11.256 7.890 1.00 89.25 94 VAL A CA 1
ATOM 758 C C . VAL A 1 94 ? -5.665 12.411 8.867 1.00 89.25 94 VAL A C 1
ATOM 760 O O . VAL A 1 94 ? -5.837 12.217 10.070 1.00 89.25 94 VAL A O 1
ATOM 763 N N . ASN A 1 95 ? -5.619 13.635 8.348 1.00 90.38 95 ASN A N 1
ATOM 764 C CA . ASN A 1 95 ? -5.872 14.822 9.154 1.00 90.38 95 ASN A CA 1
ATOM 765 C C . ASN A 1 95 ? -7.378 14.995 9.331 1.00 90.38 95 ASN A C 1
ATOM 767 O O . ASN A 1 95 ? -8.102 15.189 8.352 1.00 90.38 95 ASN A O 1
ATOM 771 N N . ILE A 1 96 ? -7.837 14.975 10.575 1.00 88.31 96 ILE A N 1
ATOM 772 C CA . ILE A 1 96 ? -9.226 15.237 10.935 1.00 88.31 96 ILE A CA 1
ATOM 773 C C . ILE A 1 96 ? -9.349 16.635 11.543 1.00 88.31 96 ILE A C 1
ATOM 775 O O . ILE A 1 96 ? -8.478 17.108 12.276 1.00 88.31 96 ILE A O 1
ATOM 779 N N . HIS A 1 97 ? -10.432 17.330 11.200 1.00 86.31 97 HIS A N 1
ATOM 780 C CA . HIS A 1 97 ? -10.800 18.577 11.864 1.00 86.31 97 HIS A CA 1
ATOM 781 C C . HIS A 1 97 ? -11.809 18.267 12.962 1.00 86.31 97 HIS A C 1
ATOM 783 O O . HIS A 1 97 ? -12.965 17.953 12.686 1.00 86.31 97 HIS A O 1
ATOM 789 N N . CYS A 1 98 ? -11.365 18.394 14.207 1.00 79.31 98 CYS A N 1
ATOM 790 C CA . CYS A 1 98 ? -12.248 18.511 15.352 1.00 79.31 98 CYS A CA 1
ATOM 791 C C . CYS A 1 98 ? -12.588 19.992 15.563 1.00 79.31 98 CYS A C 1
ATOM 793 O O . CYS A 1 98 ? -11.811 20.879 15.215 1.00 79.31 98 CYS A O 1
ATOM 795 N N . LEU A 1 99 ? -13.740 20.275 16.177 1.00 75.81 99 LEU A N 1
ATOM 796 C CA . LEU A 1 99 ? -14.261 21.635 16.414 1.00 75.81 99 LEU A CA 1
ATOM 797 C C . LEU A 1 99 ? -13.246 22.626 17.026 1.00 75.81 99 LEU A C 1
ATOM 799 O O . LEU A 1 99 ? -13.442 23.833 16.913 1.00 75.81 99 LEU A O 1
ATOM 803 N N . LYS A 1 100 ? -12.194 22.136 17.699 1.00 73.75 100 LYS A N 1
ATOM 804 C CA . LYS A 1 100 ? -11.176 22.951 18.384 1.00 73.75 100 LYS A CA 1
ATOM 805 C C . LYS A 1 100 ? -9.723 22.529 18.109 1.00 73.75 100 LYS A C 1
ATOM 807 O O . LYS A 1 100 ? -8.819 23.175 18.630 1.00 73.75 100 LYS A O 1
ATOM 812 N N . SER A 1 101 ? -9.479 21.480 17.322 1.00 74.38 101 SER A N 1
ATOM 813 C CA . SER A 1 101 ? -8.136 20.920 17.097 1.00 74.38 101 SER A CA 1
ATOM 814 C C . SER A 1 101 ? -8.009 20.286 15.713 1.00 74.38 101 SER A C 1
ATOM 816 O O . SER A 1 101 ? -8.977 19.796 15.129 1.00 74.38 101 SER A O 1
ATOM 818 N N . ARG A 1 102 ? -6.783 20.299 15.184 1.00 78.19 102 ARG A N 1
ATOM 819 C CA . ARG A 1 102 ? -6.382 19.418 14.087 1.00 78.19 102 ARG A CA 1
ATOM 820 C C . ARG A 1 102 ? -5.746 18.199 14.720 1.00 78.19 102 ARG A C 1
ATOM 822 O O . ARG A 1 102 ? -4.682 18.334 15.315 1.00 78.19 102 ARG A O 1
ATOM 829 N N . ASP A 1 103 ? -6.398 17.059 14.569 1.00 86.19 103 ASP A N 1
ATOM 830 C CA . ASP A 1 103 ? -5.886 15.789 15.062 1.00 86.19 103 ASP A CA 1
ATOM 831 C C . ASP A 1 103 ? -5.547 14.881 13.883 1.00 86.19 103 ASP A C 1
ATOM 833 O O . ASP A 1 103 ? -6.030 15.056 12.759 1.00 86.19 103 ASP A O 1
ATOM 837 N N . THR A 1 104 ? -4.677 13.916 14.137 1.00 86.88 104 THR A N 1
ATOM 838 C CA . THR A 1 104 ? -4.380 12.839 13.202 1.00 86.88 104 THR A CA 1
ATOM 839 C C . THR A 1 104 ? -5.163 11.609 13.628 1.00 86.88 104 THR A C 1
ATOM 841 O O . THR A 1 104 ? -5.200 11.255 14.801 1.00 86.88 104 THR A O 1
ATOM 844 N N . ALA A 1 105 ? -5.810 10.966 12.667 1.00 89.94 105 ALA A N 1
ATOM 845 C CA . ALA A 1 105 ? -6.459 9.678 12.846 1.00 89.94 105 ALA A CA 1
ATOM 846 C C . ALA A 1 105 ? -5.931 8.704 11.795 1.00 89.94 105 ALA A C 1
ATOM 848 O O . ALA A 1 105 ? -5.243 9.088 10.854 1.00 89.94 105 ALA A O 1
ATOM 849 N N . TYR A 1 106 ? -6.263 7.436 11.943 1.00 90.38 106 TYR A N 1
ATOM 850 C CA . TYR A 1 106 ? -5.916 6.372 11.018 1.00 90.38 106 TYR A CA 1
ATOM 851 C C . TYR A 1 106 ? -7.189 5.695 10.540 1.00 90.38 106 TYR A C 1
ATOM 853 O O . TYR A 1 106 ? -8.202 5.676 11.238 1.00 90.38 106 TYR A O 1
ATOM 861 N N . ILE A 1 107 ? -7.138 5.135 9.339 1.00 90.50 107 ILE A N 1
ATOM 862 C CA . ILE A 1 107 ? -8.249 4.375 8.779 1.00 90.50 107 ILE A CA 1
ATOM 863 C C . ILE A 1 107 ? -7.851 2.904 8.780 1.00 90.50 107 ILE A C 1
ATOM 865 O O . ILE A 1 107 ? -6.868 2.542 8.139 1.00 90.50 107 ILE A O 1
ATOM 869 N N . ALA A 1 108 ? -8.607 2.071 9.488 1.00 90.00 108 ALA A N 1
ATOM 870 C CA . ALA A 1 108 ? -8.522 0.625 9.360 1.00 90.00 108 ALA A CA 1
ATOM 871 C C . ALA A 1 108 ? -9.408 0.187 8.187 1.00 90.00 108 ALA A C 1
ATOM 873 O O . ALA A 1 108 ? -10.622 0.411 8.190 1.00 90.00 108 ALA A O 1
ATOM 874 N N . LEU A 1 109 ? -8.793 -0.408 7.167 1.00 89.69 109 LEU A N 1
ATOM 875 C CA . LEU A 1 109 ? -9.480 -0.966 6.008 1.00 89.69 109 LEU A CA 1
ATOM 876 C C . LEU A 1 109 ? -9.504 -2.485 6.120 1.00 89.69 109 LEU A C 1
ATOM 878 O O . LEU A 1 109 ? -8.461 -3.129 6.057 1.00 89.69 109 LEU A O 1
ATOM 882 N N . PHE A 1 110 ? -10.698 -3.054 6.229 1.00 88.62 110 PHE A N 1
ATOM 883 C CA . PHE A 1 110 ? -10.926 -4.492 6.185 1.00 88.62 110 PHE A CA 1
ATOM 884 C C . PHE A 1 110 ? -11.420 -4.858 4.786 1.00 88.62 110 PHE A C 1
ATOM 886 O O . PHE A 1 110 ? -12.519 -4.478 4.374 1.00 88.62 110 PHE A O 1
ATOM 893 N N . THR A 1 111 ? -10.589 -5.567 4.032 1.00 85.88 111 THR A N 1
ATOM 894 C CA . THR A 1 111 ? -10.798 -5.905 2.619 1.00 85.88 111 THR A CA 1
ATOM 895 C C . THR A 1 111 ? -11.001 -7.401 2.445 1.00 85.88 111 THR A C 1
ATOM 897 O O . THR A 1 111 ? -10.417 -8.195 3.171 1.00 85.88 111 THR A O 1
ATOM 900 N N . CYS A 1 112 ? -11.798 -7.809 1.459 1.00 83.62 112 CYS A N 1
ATOM 901 C CA . CYS A 1 112 ? -11.983 -9.221 1.114 1.00 83.62 112 CYS A CA 1
ATOM 902 C C . CYS A 1 112 ? -11.838 -9.454 -0.399 1.00 83.62 112 CYS A C 1
ATOM 904 O O . CYS A 1 112 ? -12.050 -8.537 -1.199 1.00 83.62 112 CYS A O 1
ATOM 906 N N . ALA A 1 113 ? -11.546 -10.696 -0.807 1.00 80.25 113 ALA A N 1
ATOM 907 C CA . ALA A 1 113 ? -11.449 -11.127 -2.207 1.00 80.25 113 ALA A CA 1
ATOM 908 C C . ALA A 1 113 ? -12.683 -10.750 -3.053 1.00 80.25 113 ALA A C 1
ATOM 910 O O . ALA A 1 113 ? -12.567 -10.447 -4.240 1.00 80.25 113 ALA A O 1
ATOM 911 N N . THR A 1 114 ? -13.865 -10.658 -2.434 1.00 81.06 114 THR A N 1
ATOM 912 C CA . THR A 1 114 ? -15.116 -10.240 -3.090 1.00 81.06 114 THR A CA 1
ATOM 913 C C . THR A 1 114 ? -15.236 -8.724 -3.313 1.00 81.06 114 THR A C 1
ATOM 915 O O . THR A 1 114 ? -16.331 -8.245 -3.605 1.00 81.06 114 THR A O 1
ATOM 918 N N . ARG A 1 115 ? -14.159 -7.947 -3.121 1.00 79.56 115 ARG A N 1
ATOM 919 C CA . ARG A 1 115 ? -14.137 -6.468 -3.172 1.00 79.56 115 ARG A CA 1
ATOM 920 C C . ARG A 1 115 ? -15.069 -5.782 -2.164 1.00 79.56 115 ARG A C 1
ATOM 922 O O . ARG A 1 115 ? -15.446 -4.630 -2.357 1.00 79.56 115 ARG A O 1
ATOM 929 N N . ALA A 1 116 ? -15.449 -6.483 -1.098 1.00 87.06 116 ALA A N 1
ATOM 930 C CA . ALA A 1 116 ? -16.131 -5.863 0.031 1.00 87.06 116 ALA A CA 1
ATOM 931 C C . ALA A 1 116 ? -15.109 -5.094 0.880 1.00 87.06 116 ALA A C 1
ATOM 933 O O . ALA A 1 116 ? -13.976 -5.554 1.045 1.00 87.06 116 ALA A O 1
ATOM 934 N N . LEU A 1 117 ? -15.524 -3.937 1.397 1.00 89.56 117 LEU A N 1
ATOM 935 C CA . LEU A 1 117 ? -14.697 -3.057 2.212 1.00 89.56 117 LEU A CA 1
ATOM 936 C C . LEU A 1 117 ? -15.481 -2.630 3.455 1.00 89.56 117 LEU A C 1
ATOM 938 O O . LEU A 1 117 ? -16.571 -2.072 3.331 1.00 89.56 117 LEU A O 1
ATOM 942 N N . HIS A 1 118 ? -14.919 -2.876 4.634 1.00 90.75 118 HIS A N 1
ATOM 943 C CA . HIS A 1 118 ? -15.363 -2.271 5.886 1.00 90.75 118 HIS A CA 1
ATOM 944 C C . HIS A 1 118 ? -14.306 -1.255 6.328 1.00 90.75 118 HIS A C 1
ATOM 946 O O . HIS A 1 118 ? -13.111 -1.544 6.310 1.00 90.75 118 HIS A O 1
ATOM 952 N N . ILE A 1 119 ? -14.749 -0.037 6.632 1.00 92.31 119 ILE A N 1
ATOM 953 C CA . ILE A 1 119 ? -13.880 1.106 6.919 1.00 92.31 119 ILE A CA 1
ATOM 954 C C . ILE A 1 119 ? -14.147 1.548 8.343 1.00 92.31 119 ILE A C 1
ATOM 956 O O . ILE A 1 119 ? -15.299 1.790 8.706 1.00 92.31 119 ILE A O 1
ATOM 960 N N . GLU A 1 120 ? -13.080 1.737 9.106 1.00 91.50 120 GLU A N 1
ATOM 961 C CA . GLU A 1 120 ? -13.189 2.196 10.476 1.00 91.50 120 GLU A CA 1
ATOM 962 C C . GLU A 1 120 ? -12.176 3.287 10.804 1.00 91.50 120 GLU A C 1
ATOM 964 O O . GLU A 1 120 ? -11.008 3.210 10.423 1.00 91.50 120 GLU A O 1
ATOM 969 N N . LEU A 1 121 ? -12.626 4.321 11.515 1.00 91.69 121 LEU A N 1
ATOM 970 C CA . LEU A 1 121 ? -11.759 5.399 11.974 1.00 91.69 121 LEU A CA 1
ATOM 971 C C . LEU A 1 121 ? -11.165 5.043 13.339 1.00 91.69 121 LEU A C 1
ATOM 973 O O . LEU A 1 121 ? -11.892 4.746 14.287 1.00 91.69 121 LEU A O 1
ATOM 977 N N . VAL A 1 122 ? -9.846 5.135 13.448 1.00 90.25 122 VAL A N 1
ATOM 978 C CA . VAL A 1 122 ? -9.083 4.828 14.656 1.00 90.25 122 VAL A CA 1
ATOM 979 C C . VAL A 1 122 ? -8.287 6.068 15.056 1.00 90.25 122 VAL A C 1
ATOM 981 O O . VAL A 1 122 ? -7.672 6.711 14.212 1.00 90.25 122 VAL A O 1
ATOM 984 N N . SER A 1 123 ? -8.304 6.444 16.334 1.00 88.69 123 SER A N 1
ATOM 985 C CA . SER A 1 123 ? -7.619 7.658 16.806 1.00 88.69 123 SER A CA 1
ATOM 986 C C . SER A 1 123 ? -6.095 7.569 16.711 1.00 88.69 123 SER A C 1
ATOM 988 O O . SER A 1 123 ? -5.429 8.574 16.507 1.00 88.69 123 SER A O 1
ATOM 990 N N . ASP A 1 124 ? -5.536 6.372 16.857 1.00 82.88 124 ASP A N 1
ATOM 991 C CA . ASP A 1 124 ? -4.100 6.111 16.870 1.00 82.88 124 ASP A CA 1
ATOM 992 C C . ASP A 1 124 ? -3.823 4.664 16.410 1.00 82.88 124 ASP A C 1
ATOM 994 O O . ASP A 1 124 ? -4.745 3.870 16.244 1.00 82.88 124 ASP A O 1
ATOM 998 N N . LEU A 1 125 ? -2.553 4.315 16.185 1.00 81.81 125 LEU A N 1
ATOM 999 C CA . LEU A 1 125 ? -2.135 2.949 15.831 1.00 81.81 125 LEU A CA 1
ATOM 1000 C C . LEU A 1 125 ? -1.775 2.102 17.063 1.00 81.81 125 LEU A C 1
ATOM 1002 O O . LEU A 1 125 ? -0.968 1.176 16.962 1.00 81.81 125 LEU A O 1
ATOM 1006 N N . THR A 1 126 ? -2.312 2.426 18.243 1.00 81.00 126 THR A N 1
ATOM 1007 C CA . THR A 1 126 ? -2.082 1.594 19.429 1.00 81.00 126 THR A CA 1
ATOM 1008 C C . THR A 1 126 ? -2.879 0.295 19.347 1.00 81.00 126 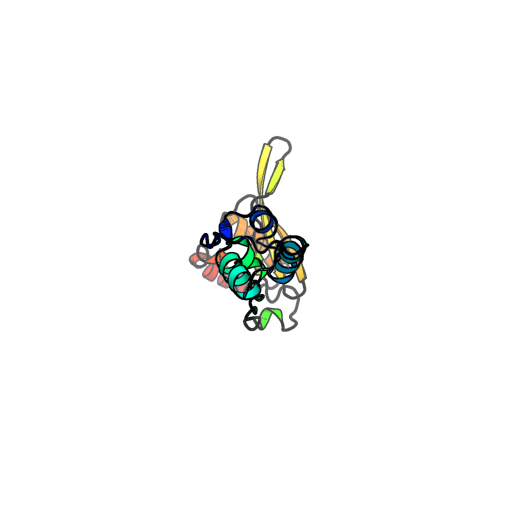THR A C 1
ATOM 1010 O O . THR A 1 126 ? -3.925 0.206 18.696 1.00 81.00 126 THR A O 1
ATOM 1013 N N . MET A 1 127 ? -2.378 -0.725 20.041 1.00 79.81 127 MET A N 1
ATOM 1014 C CA . MET A 1 127 ? -2.984 -2.055 20.068 1.00 79.81 127 MET A CA 1
ATOM 1015 C C . MET A 1 127 ? -4.408 -2.042 20.612 1.00 79.81 127 MET A C 1
ATOM 1017 O O . MET A 1 127 ? -5.283 -2.671 20.027 1.00 79.81 127 MET A O 1
ATOM 1021 N N . ASP A 1 128 ? -4.672 -1.264 21.659 1.00 83.75 128 ASP A N 1
ATOM 1022 C CA . ASP A 1 128 ? -6.001 -1.184 22.267 1.00 83.75 128 ASP A CA 1
ATOM 1023 C C . ASP A 1 128 ? -7.041 -0.632 21.288 1.00 83.75 128 ASP A C 1
ATOM 1025 O O . ASP A 1 128 ? -8.145 -1.167 21.159 1.00 83.75 128 ASP A O 1
ATOM 1029 N N . LYS A 1 129 ? -6.691 0.431 20.551 1.00 86.00 129 LYS A N 1
ATOM 1030 C CA . LYS A 1 129 ? -7.600 1.021 19.561 1.00 86.00 129 LYS A CA 1
ATOM 1031 C C . LYS A 1 129 ? -7.800 0.107 18.361 1.00 86.00 129 LYS A C 1
ATOM 1033 O O . LYS A 1 129 ? -8.921 0.018 17.859 1.00 86.00 129 LYS A O 1
ATOM 1038 N N . PHE A 1 130 ? -6.754 -0.604 17.947 1.00 84.06 130 PHE A N 1
ATOM 1039 C CA . PHE A 1 130 ? -6.859 -1.623 16.911 1.00 84.06 130 PHE A CA 1
ATOM 1040 C C . PHE A 1 130 ? -7.759 -2.791 17.333 1.00 84.06 130 PHE A C 1
ATOM 1042 O O . PHE A 1 130 ? -8.625 -3.197 16.565 1.00 84.06 130 PHE A O 1
ATOM 1049 N N . LEU A 1 131 ? -7.605 -3.307 18.554 1.00 84.62 131 LEU A N 1
ATOM 1050 C CA . LEU A 1 131 ? -8.428 -4.400 19.076 1.00 84.62 131 LEU A CA 1
ATOM 1051 C C . LEU A 1 131 ? -9.902 -4.008 19.157 1.00 84.62 131 LEU A C 1
ATOM 1053 O O . LEU A 1 131 ? -10.758 -4.800 18.776 1.00 84.62 131 LEU A O 1
ATOM 1057 N N . LEU A 1 132 ? -10.205 -2.782 19.589 1.00 88.50 132 LEU A N 1
ATOM 1058 C CA . LEU A 1 132 ? -11.578 -2.269 19.589 1.00 88.50 132 LEU A CA 1
ATOM 1059 C C . LEU A 1 132 ? -12.163 -2.193 18.174 1.00 88.50 132 LEU A C 1
ATOM 1061 O O . LEU A 1 132 ? -13.336 -2.513 17.986 1.00 88.50 132 LEU A O 1
ATOM 1065 N N . ALA A 1 133 ? -11.355 -1.803 17.186 1.00 88.94 133 ALA A N 1
ATOM 1066 C CA . ALA A 1 133 ? -11.771 -1.812 15.788 1.00 88.94 133 ALA A CA 1
ATOM 1067 C C . ALA A 1 133 ? -12.030 -3.237 15.281 1.00 88.94 133 ALA A C 1
ATOM 1069 O O . ALA A 1 133 ? -13.101 -3.561 14.766 1.00 88.94 133 ALA A O 1
ATOM 1070 N N . LEU A 1 134 ? -11.097 -4.147 15.556 1.00 85.88 134 LEU A N 1
ATOM 1071 C CA . LEU A 1 134 ? -11.240 -5.554 15.209 1.00 85.88 134 LEU A CA 1
ATOM 1072 C C . LEU A 1 134 ? -12.474 -6.190 15.863 1.00 85.88 134 LEU A C 1
ATOM 1074 O O . LEU A 1 134 ? -13.175 -6.950 15.206 1.00 85.88 134 LEU A O 1
ATOM 1078 N N . GLN A 1 135 ? -12.773 -5.864 17.123 1.00 86.25 135 GLN A N 1
ATOM 1079 C CA . GLN A 1 135 ? -13.968 -6.343 17.821 1.00 86.25 135 GLN A CA 1
ATOM 1080 C C . GLN A 1 135 ? -15.256 -5.823 17.179 1.00 86.25 135 GLN A C 1
ATOM 1082 O O . GLN A 1 135 ? -16.190 -6.601 16.993 1.00 86.25 135 GLN A O 1
ATOM 1087 N N . ARG A 1 136 ? -15.320 -4.538 16.804 1.00 88.38 136 ARG A N 1
ATOM 1088 C CA . ARG A 1 136 ? -16.489 -3.969 16.108 1.00 88.38 136 ARG A CA 1
ATOM 1089 C C . ARG A 1 136 ? -16.713 -4.630 14.750 1.00 88.38 136 ARG A C 1
ATOM 1091 O O . ARG A 1 136 ? -17.851 -4.947 14.404 1.00 88.38 136 ARG A O 1
ATOM 1098 N N . PHE A 1 137 ? -15.636 -4.915 14.027 1.00 86.88 137 PHE A N 1
ATOM 1099 C CA . PHE A 1 137 ? -15.695 -5.666 12.780 1.00 86.88 137 PHE A CA 1
ATOM 1100 C C . PHE A 1 137 ? -16.118 -7.134 12.997 1.00 86.88 137 PHE A C 1
ATOM 1102 O O . PHE A 1 137 ? -17.077 -7.593 12.375 1.00 86.88 137 PHE A O 1
ATOM 1109 N N . ALA A 1 138 ? -15.477 -7.858 13.919 1.00 80.81 138 ALA A N 1
ATOM 1110 C CA . ALA A 1 138 ? -15.739 -9.276 14.192 1.00 80.81 138 ALA A CA 1
ATOM 1111 C C . ALA A 1 138 ? -17.133 -9.535 14.788 1.00 80.81 138 ALA A C 1
ATOM 1113 O O . ALA A 1 138 ? -17.759 -10.544 14.483 1.00 80.81 138 ALA A O 1
ATOM 1114 N N . ALA A 1 139 ? -17.681 -8.595 15.563 1.00 74.31 139 ALA A N 1
ATOM 1115 C CA . ALA A 1 139 ? -19.059 -8.678 16.054 1.00 74.31 139 ALA A CA 1
ATOM 1116 C C . ALA A 1 139 ? -20.096 -8.771 14.918 1.00 74.31 139 ALA A C 1
ATOM 1118 O O . ALA A 1 139 ? -21.224 -9.203 15.142 1.00 74.31 139 ALA A O 1
ATOM 1119 N N . THR A 1 140 ? -19.727 -8.362 13.700 1.00 70.06 140 THR A N 1
ATOM 1120 C CA . THR A 1 140 ? -20.605 -8.397 12.525 1.00 70.06 140 THR A CA 1
ATOM 1121 C C . THR A 1 140 ? -20.237 -9.490 11.518 1.00 70.06 140 THR A C 1
ATOM 1123 O O . THR A 1 140 ? -21.060 -9.810 10.661 1.00 70.06 140 THR A O 1
ATOM 1126 N N . HIS A 1 141 ? -19.038 -10.081 11.607 1.00 70.50 141 HIS A N 1
ATOM 1127 C CA . HIS A 1 141 ? -18.518 -11.031 10.619 1.00 70.50 141 HIS A CA 1
ATOM 1128 C C . HIS A 1 141 ? -17.604 -12.082 11.264 1.00 70.50 141 HIS A C 1
ATOM 1130 O O . HIS A 1 141 ? -16.754 -11.758 12.086 1.00 70.50 141 HIS A O 1
ATOM 1136 N N . THR A 1 142 ? -17.695 -13.339 10.824 1.00 60.47 142 THR A N 1
ATOM 1137 C CA . THR A 1 142 ? -16.682 -14.361 11.127 1.00 60.47 142 THR A CA 1
ATOM 1138 C C . THR A 1 142 ? -15.434 -14.086 10.298 1.00 60.47 142 THR A C 1
ATOM 1140 O O . THR A 1 142 ? -15.460 -14.220 9.073 1.00 60.47 142 THR A O 1
ATOM 1143 N N . THR A 1 143 ? -14.356 -13.674 10.949 1.00 54.78 143 THR A N 1
ATOM 1144 C CA . THR A 1 143 ? -13.118 -13.262 10.293 1.00 54.78 143 THR A CA 1
ATOM 1145 C C . THR A 1 143 ? -12.125 -14.419 10.288 1.00 54.78 143 THR A C 1
ATOM 1147 O O . THR A 1 143 ? -11.893 -15.033 11.321 1.00 54.78 143 THR A O 1
ATOM 1150 N N . TYR A 1 144 ? -11.518 -14.726 9.140 1.00 53.91 144 TYR A N 1
ATOM 1151 C CA . TYR A 1 144 ? -10.281 -15.506 9.080 1.00 53.91 144 TYR A CA 1
ATOM 1152 C C . TYR A 1 144 ? -9.227 -14.620 8.414 1.00 53.91 144 TYR A C 1
ATOM 1154 O O . TYR A 1 144 ? -9.370 -14.185 7.271 1.00 53.91 144 TYR A O 1
ATOM 1162 N N . THR A 1 145 ? -8.204 -14.240 9.173 1.00 54.19 145 THR A N 1
ATOM 1163 C CA . THR A 1 145 ? -7.124 -13.385 8.672 1.00 54.19 145 THR A CA 1
ATOM 1164 C C . THR A 1 145 ? -5.960 -14.255 8.227 1.00 54.19 145 THR A C 1
ATOM 1166 O O . THR A 1 145 ? -5.236 -14.794 9.067 1.00 54.19 145 THR A O 1
ATOM 1169 N N . ASP A 1 146 ? -5.744 -14.358 6.920 1.00 51.81 146 ASP A N 1
ATOM 1170 C CA . ASP A 1 146 ? -4.472 -14.775 6.353 1.00 51.81 146 ASP A CA 1
ATOM 1171 C C . ASP A 1 146 ? -3.698 -13.512 5.946 1.00 51.81 146 ASP A C 1
ATOM 1173 O O . ASP A 1 146 ? -4.173 -12.653 5.215 1.00 51.81 146 ASP A O 1
ATOM 1177 N N . SER A 1 147 ? -2.478 -13.346 6.446 1.00 57.41 147 SER A N 1
ATOM 1178 C CA . SER A 1 147 ? -1.586 -12.236 6.082 1.00 57.41 147 SER A CA 1
ATOM 1179 C C . SER A 1 147 ? -2.032 -10.818 6.498 1.00 57.41 147 SER A C 1
ATOM 1181 O O . SER A 1 147 ? -2.552 -10.015 5.730 1.00 57.41 147 SER A O 1
ATOM 1183 N N . ALA A 1 148 ? -1.635 -10.420 7.704 1.00 43.56 148 ALA A N 1
ATOM 1184 C CA . ALA A 1 148 ? -1.227 -9.038 7.921 1.00 43.56 148 ALA A CA 1
ATOM 1185 C C . ALA A 1 148 ? 0.302 -9.031 8.043 1.00 43.56 148 ALA A C 1
ATOM 1187 O O . ALA A 1 148 ? 0.868 -9.404 9.062 1.00 43.56 148 ALA A O 1
ATOM 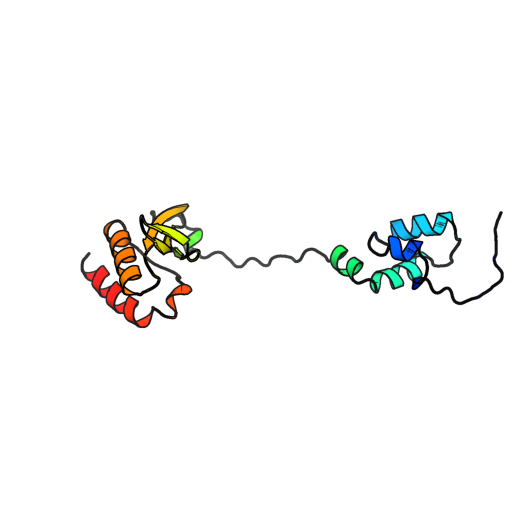1188 N N . SER A 1 149 ? 1.030 -8.636 7.003 1.00 37.81 149 SER A N 1
ATOM 1189 C CA . SER A 1 149 ? 2.477 -8.394 7.127 1.00 37.81 149 SER A CA 1
ATOM 1190 C C . SER A 1 149 ? 2.776 -7.252 8.114 1.00 37.81 149 SER A C 1
ATOM 1192 O O . SER A 1 149 ? 3.838 -7.242 8.734 1.00 37.81 149 SER A O 1
ATOM 1194 N N . THR A 1 150 ? 1.796 -6.379 8.369 1.00 43.84 150 THR A N 1
ATOM 1195 C CA . THR A 1 150 ? 1.788 -5.361 9.433 1.00 43.84 150 THR A CA 1
ATOM 1196 C C . THR A 1 150 ? 1.732 -5.951 10.853 1.00 43.84 150 THR A C 1
ATOM 1198 O O . THR A 1 150 ? 1.956 -5.227 11.818 1.00 43.84 150 THR A O 1
ATOM 1201 N N . PHE A 1 151 ? 1.491 -7.262 11.013 1.00 46.69 151 PHE A N 1
ATOM 1202 C CA . PHE A 1 151 ? 1.376 -7.922 12.321 1.00 46.69 151 PHE A CA 1
ATOM 1203 C C . PHE A 1 151 ? 2.694 -8.376 12.958 1.00 46.69 151 PHE A C 1
ATOM 1205 O O . PHE A 1 151 ? 2.675 -8.897 14.071 1.00 46.69 151 PHE A O 1
ATOM 1212 N N . HIS A 1 152 ? 3.855 -8.214 12.317 1.00 43.12 152 HIS A N 1
ATOM 1213 C CA . HIS A 1 152 ? 5.102 -8.734 12.907 1.00 43.12 152 HIS A CA 1
ATOM 1214 C C . HIS A 1 152 ? 5.456 -8.103 14.270 1.00 43.12 152 HIS A C 1
ATOM 1216 O O . HIS A 1 152 ? 6.180 -8.724 15.043 1.00 43.12 152 HIS A O 1
ATOM 1222 N N . ALA A 1 153 ? 4.896 -6.936 14.610 1.00 40.06 153 ALA A N 1
ATOM 1223 C CA . ALA A 1 153 ? 4.999 -6.352 15.951 1.00 40.06 153 ALA A CA 1
ATOM 1224 C C . ALA A 1 153 ? 3.884 -6.806 16.922 1.00 40.06 153 ALA A C 1
ATOM 1226 O O . ALA A 1 153 ? 4.061 -6.732 18.133 1.00 40.06 153 ALA A O 1
ATOM 1227 N N . THR A 1 154 ? 2.751 -7.296 16.415 1.00 42.88 154 THR A N 1
ATOM 1228 C CA . THR A 1 154 ? 1.507 -7.511 17.174 1.00 42.88 154 THR A CA 1
ATOM 1229 C C . THR A 1 154 ? 1.114 -8.990 17.324 1.00 42.88 154 THR A C 1
ATOM 1231 O O . THR A 1 154 ? 0.195 -9.332 18.066 1.00 42.88 154 THR A O 1
ATOM 1234 N N . ASN A 1 155 ? 1.854 -9.902 16.686 1.00 47.16 155 ASN A N 1
ATOM 1235 C CA . ASN A 1 155 ? 1.558 -11.337 16.648 1.00 47.16 155 ASN A CA 1
ATOM 1236 C C . ASN A 1 155 ? 1.643 -12.042 18.022 1.00 47.16 155 ASN A C 1
ATOM 1238 O O . ASN A 1 155 ? 1.013 -13.072 18.235 1.00 47.16 155 ASN A O 1
ATOM 1242 N N . LYS A 1 156 ? 2.404 -11.502 18.985 1.00 51.06 156 LYS A N 1
ATOM 1243 C CA . LYS A 1 156 ? 2.625 -12.168 20.284 1.00 51.06 156 LYS A CA 1
ATOM 1244 C C . LYS A 1 156 ? 1.410 -12.108 21.223 1.00 51.06 156 LYS A C 1
ATOM 1246 O O . LYS A 1 156 ? 1.216 -13.035 22.001 1.00 51.06 156 LYS A O 1
ATOM 1251 N N . GLU A 1 157 ? 0.600 -11.053 21.130 1.00 53.16 157 GLU A N 1
ATOM 1252 C CA . GLU A 1 157 ? -0.598 -10.850 21.969 1.00 53.16 157 GLU A CA 1
ATOM 1253 C C . GLU A 1 157 ? -1.903 -11.170 21.233 1.00 53.16 157 GLU A C 1
ATOM 1255 O O . GLU A 1 157 ? -2.900 -11.535 21.853 1.00 53.16 157 GLU A O 1
ATOM 1260 N N . LEU A 1 158 ? -1.903 -11.095 19.900 1.00 53.00 158 LEU A N 1
ATOM 1261 C CA . LEU A 1 158 ? -3.110 -11.324 19.109 1.00 53.00 158 LEU A CA 1
ATOM 1262 C C . LEU A 1 158 ? -3.494 -12.798 18.993 1.00 53.00 158 LEU A C 1
ATOM 1264 O O . LEU A 1 158 ? -4.681 -13.090 18.976 1.00 53.00 158 LEU A O 1
ATOM 1268 N N . VAL A 1 159 ? -2.537 -13.730 18.979 1.00 52.84 159 VAL A N 1
ATOM 1269 C CA . VAL A 1 159 ? -2.836 -15.174 18.954 1.00 52.84 159 VAL A CA 1
ATOM 1270 C C . VAL A 1 159 ? -3.689 -15.618 20.157 1.00 52.84 159 VAL A C 1
ATOM 1272 O O . VAL A 1 159 ? -4.729 -16.240 19.928 1.00 52.84 159 VAL A O 1
ATOM 1275 N N . PRO A 1 160 ? -3.336 -15.296 21.421 1.00 55.28 160 PRO A N 1
ATOM 1276 C CA . PRO A 1 160 ? -4.172 -15.678 22.560 1.00 55.28 160 PRO A CA 1
ATOM 1277 C C . PRO A 1 160 ? -5.514 -14.930 22.604 1.00 55.28 160 PRO A C 1
ATOM 1279 O O . PRO A 1 160 ? -6.530 -15.537 22.939 1.00 55.28 160 PRO A O 1
ATOM 1282 N N . LEU A 1 161 ? -5.563 -13.647 22.220 1.00 54.72 161 LEU A N 1
ATOM 1283 C CA . LEU A 1 161 ? -6.822 -12.888 22.154 1.00 54.72 161 LEU A CA 1
ATOM 1284 C C . LEU A 1 161 ? -7.763 -13.406 21.062 1.00 54.72 161 LEU A C 1
ATOM 1286 O O . LEU A 1 161 ? -8.973 -13.462 21.264 1.00 54.72 161 LEU A O 1
ATOM 1290 N N . TRP A 1 162 ? -7.210 -13.826 19.926 1.00 48.38 162 TRP A N 1
ATOM 1291 C CA . TRP A 1 162 ? -7.955 -14.457 18.844 1.00 48.38 162 TRP A CA 1
ATOM 1292 C C . TRP A 1 162 ? -8.556 -15.787 19.287 1.00 48.38 162 TRP A C 1
ATOM 1294 O O . TRP A 1 162 ? -9.748 -16.006 19.097 1.00 48.38 162 TRP A O 1
ATOM 1304 N N . GLN A 1 163 ? -7.759 -16.636 19.946 1.00 51.56 163 GLN A N 1
ATOM 1305 C CA . GLN A 1 163 ? -8.242 -17.891 20.527 1.00 51.56 163 GLN A CA 1
ATOM 1306 C C . GLN A 1 163 ? -9.373 -17.644 21.532 1.00 51.56 163 GLN A C 1
ATOM 1308 O O . GLN A 1 163 ? -10.408 -18.304 21.454 1.00 51.56 163 GLN A O 1
ATOM 1313 N N . ALA A 1 164 ? -9.220 -16.643 22.405 1.00 52.59 164 ALA A N 1
ATOM 1314 C CA . ALA A 1 164 ? -10.256 -16.253 23.353 1.00 52.59 164 ALA A CA 1
ATOM 1315 C C . ALA A 1 164 ? -11.540 -15.791 22.641 1.00 52.59 164 ALA A C 1
ATOM 1317 O O . ALA A 1 164 ? -12.613 -16.303 22.942 1.00 52.59 164 ALA A O 1
ATOM 1318 N N . LEU A 1 165 ? -11.453 -14.902 21.648 1.00 44.84 165 LEU A N 1
ATOM 1319 C CA . LEU A 1 165 ? -12.622 -14.416 20.901 1.00 44.84 165 LEU A CA 1
ATOM 1320 C C . LEU A 1 165 ? -13.310 -15.522 20.086 1.00 44.84 165 LEU A C 1
ATOM 1322 O O . LEU A 1 165 ? -14.535 -15.568 20.047 1.00 44.84 165 LEU A O 1
ATOM 1326 N N . SER A 1 166 ? -12.546 -16.452 19.507 1.00 41.56 166 SER A N 1
ATOM 1327 C CA . SER A 1 166 ? -13.089 -17.616 18.791 1.00 41.56 166 SER A CA 1
ATOM 1328 C C . SER A 1 166 ? -13.730 -18.671 19.701 1.00 41.56 166 SER A C 1
ATOM 1330 O O . SER A 1 166 ? -14.449 -19.529 19.207 1.00 41.56 166 SER A O 1
ATOM 1332 N N . SER A 1 167 ? -13.484 -18.613 21.016 1.00 37.94 167 SER A N 1
ATOM 1333 C CA . SER A 1 167 ? -14.082 -19.522 22.008 1.00 37.94 167 SER A CA 1
ATOM 1334 C C . SER A 1 167 ? -15.414 -19.029 22.589 1.00 37.94 167 SER A C 1
ATOM 1336 O O . SER A 1 167 ? -16.073 -19.772 23.312 1.00 37.94 167 SER A O 1
ATOM 1338 N N . PHE A 1 168 ? -15.819 -17.793 22.269 1.00 38.56 168 PHE A N 1
ATOM 1339 C CA . PHE A 1 168 ? -17.115 -17.214 22.652 1.00 38.56 168 PHE A CA 1
ATOM 1340 C C . PHE A 1 168 ? -18.172 -17.285 21.533 1.00 38.56 168 PHE A C 1
ATOM 1342 O O . PHE A 1 168 ? -19.249 -16.709 21.692 1.00 38.56 168 PHE A O 1
ATOM 1349 N N . ALA A 1 169 ? -17.867 -17.966 20.422 1.00 32.94 169 ALA A N 1
ATOM 1350 C CA . ALA A 1 169 ? -18.775 -18.217 19.302 1.00 32.94 169 ALA A CA 1
ATOM 1351 C C . ALA A 1 169 ? -19.252 -19.675 19.286 1.00 32.94 169 ALA A C 1
ATOM 1353 O O . ALA A 1 169 ? -18.404 -20.573 19.495 1.00 32.94 169 ALA A O 1
#